Protein AF-A0A945H5Y1-F1 (afdb_monomer_lite)

Radius of gyration: 15.62 Å; chains: 1; bounding box: 34×32×43 Å

pLDDT: mean 90.94, std 7.08, range [67.0, 97.75]

Structure (mmCIF, N/CA/C/O backbone):
data_AF-A0A945H5Y1-F1
#
_entry.id   AF-A0A945H5Y1-F1
#
loop_
_atom_site.group_PDB
_atom_site.id
_atom_site.type_symbol
_atom_site.label_atom_id
_atom_site.label_alt_id
_atom_site.label_comp_id
_atom_site.label_asym_id
_atom_site.label_entity_id
_atom_site.label_seq_id
_atom_site.pdbx_PDB_ins_code
_atom_site.Cartn_x
_atom_site.Cartn_y
_atom_site.Cartn_z
_atom_site.occupancy
_atom_site.B_iso_or_equiv
_atom_site.auth_seq_id
_atom_site.auth_comp_id
_atom_site.auth_asym_id
_atom_site.auth_atom_id
_atom_site.pdbx_PDB_model_num
ATOM 1 N N . LYS A 1 1 ? -8.241 -6.121 19.447 1.00 76.56 1 LYS A N 1
ATOM 2 C CA . LYS A 1 1 ? -7.543 -5.156 18.566 1.00 76.56 1 LYS A CA 1
ATOM 3 C C . LYS A 1 1 ? -6.943 -5.940 17.412 1.00 76.56 1 LYS A C 1
ATOM 5 O O . LYS A 1 1 ? -6.157 -6.838 17.687 1.00 76.56 1 LYS A O 1
ATOM 10 N N . GLY A 1 2 ? -7.387 -5.684 16.184 1.00 92.12 2 GLY A N 1
ATOM 11 C CA . GLY A 1 2 ? -6.903 -6.369 14.980 1.00 92.12 2 GLY A CA 1
ATOM 12 C C . GLY A 1 2 ? -5.918 -5.512 14.189 1.00 92.12 2 GLY A C 1
ATOM 13 O O . GLY A 1 2 ? -5.843 -4.303 14.396 1.00 92.12 2 GLY A O 1
ATOM 14 N N . PHE A 1 3 ? -5.175 -6.133 13.278 1.00 94.75 3 PHE A N 1
ATOM 15 C CA . PHE A 1 3 ? -4.291 -5.435 12.349 1.00 94.75 3 PHE A CA 1
ATOM 16 C C . PHE A 1 3 ? -4.470 -6.010 10.948 1.00 94.75 3 PHE A C 1
ATOM 18 O O . PHE A 1 3 ? -4.433 -7.228 10.775 1.00 94.75 3 PHE A O 1
ATOM 25 N N . LEU A 1 4 ? -4.655 -5.133 9.967 1.00 92.69 4 LEU A N 1
ATOM 26 C CA . LEU A 1 4 ? -4.738 -5.488 8.559 1.00 92.69 4 LEU A CA 1
ATOM 27 C C . LEU A 1 4 ? -3.614 -4.777 7.809 1.00 92.69 4 LEU A C 1
ATOM 29 O O . LEU A 1 4 ? -3.536 -3.550 7.812 1.00 92.69 4 LEU A O 1
ATOM 33 N N . ASN A 1 5 ? -2.761 -5.557 7.151 1.00 94.94 5 ASN A N 1
ATOM 34 C CA . ASN A 1 5 ? -1.697 -5.040 6.303 1.00 94.94 5 ASN A CA 1
ATOM 35 C C . ASN A 1 5 ? -1.923 -5.464 4.858 1.00 94.94 5 ASN A C 1
ATOM 37 O O . ASN A 1 5 ? -2.001 -6.657 4.560 1.00 94.94 5 ASN A O 1
ATOM 41 N N . LEU A 1 6 ? -1.980 -4.484 3.968 1.00 93.19 6 LEU A N 1
ATOM 42 C CA . LEU A 1 6 ? -2.149 -4.664 2.536 1.00 93.19 6 LEU A CA 1
ATOM 43 C C . LEU A 1 6 ? -0.848 -4.285 1.834 1.00 93.19 6 LEU A C 1
ATOM 45 O O . LEU A 1 6 ? -0.273 -3.232 2.089 1.00 93.19 6 LEU A O 1
ATOM 49 N N . SER A 1 7 ? -0.393 -5.145 0.928 1.00 94.25 7 SER A N 1
ATOM 50 C CA . SER A 1 7 ? 0.797 -4.894 0.117 1.00 94.25 7 SER A CA 1
ATOM 51 C C . SER A 1 7 ? 0.438 -5.080 -1.349 1.00 94.25 7 SER A C 1
ATOM 53 O O . SER A 1 7 ? 0.016 -6.162 -1.764 1.00 94.25 7 SER A O 1
ATOM 55 N N . MET A 1 8 ? 0.578 -4.015 -2.134 1.00 92.56 8 MET A N 1
ATOM 56 C CA . MET A 1 8 ? 0.309 -4.011 -3.565 1.00 92.56 8 MET A CA 1
ATOM 57 C C . MET A 1 8 ? 1.619 -4.033 -4.340 1.00 92.56 8 MET A C 1
ATOM 59 O O . MET A 1 8 ? 2.476 -3.165 -4.177 1.00 92.56 8 MET A O 1
ATOM 63 N N . LYS A 1 9 ? 1.758 -5.016 -5.229 1.00 91.81 9 LYS A N 1
ATOM 64 C CA . LYS A 1 9 ? 2.890 -5.101 -6.152 1.00 91.81 9 LYS A CA 1
ATOM 65 C C . LYS A 1 9 ? 2.482 -4.554 -7.511 1.00 91.81 9 LYS A C 1
ATOM 67 O O . LYS A 1 9 ? 1.549 -5.068 -8.123 1.00 91.81 9 LYS A O 1
ATOM 72 N N . VAL A 1 10 ? 3.201 -3.550 -7.995 1.00 90.69 10 VAL A N 1
ATOM 73 C CA . VAL A 1 10 ? 2.960 -2.932 -9.304 1.00 90.69 10 VAL A CA 1
ATOM 74 C C . VAL A 1 10 ? 4.096 -3.233 -10.267 1.00 90.69 10 VAL A C 1
ATOM 76 O O . VAL A 1 10 ? 5.258 -3.327 -9.880 1.00 90.69 10 VAL A O 1
ATOM 79 N N . GLY A 1 11 ? 3.767 -3.417 -11.545 1.00 87.00 11 GLY A N 1
ATOM 80 C CA . GLY A 1 11 ? 4.787 -3.488 -12.586 1.00 87.00 11 GLY A CA 1
ATOM 81 C C . GLY A 1 11 ? 5.580 -2.184 -12.648 1.00 87.00 11 GLY A C 1
ATOM 82 O O . GLY A 1 11 ? 5.009 -1.105 -12.497 1.00 87.00 11 GLY A O 1
ATOM 83 N N . ARG A 1 12 ? 6.888 -2.300 -12.878 1.00 81.12 12 ARG A N 1
ATOM 84 C CA . ARG A 1 12 ? 7.774 -1.155 -13.091 1.00 81.12 12 ARG A CA 1
ATOM 85 C C . ARG A 1 12 ? 7.360 -0.362 -14.337 1.00 81.12 12 ARG A C 1
ATOM 87 O O . ARG A 1 12 ? 6.774 -0.923 -15.264 1.00 81.12 12 ARG A O 1
ATOM 94 N N . GLY A 1 13 ? 7.711 0.923 -14.375 1.00 83.94 13 GLY A N 1
ATOM 95 C CA . GLY A 1 13 ? 7.560 1.778 -15.562 1.00 83.94 13 GLY A CA 1
ATOM 96 C C . GLY A 1 13 ? 6.474 2.846 -15.446 1.00 83.94 13 GLY A C 1
ATOM 97 O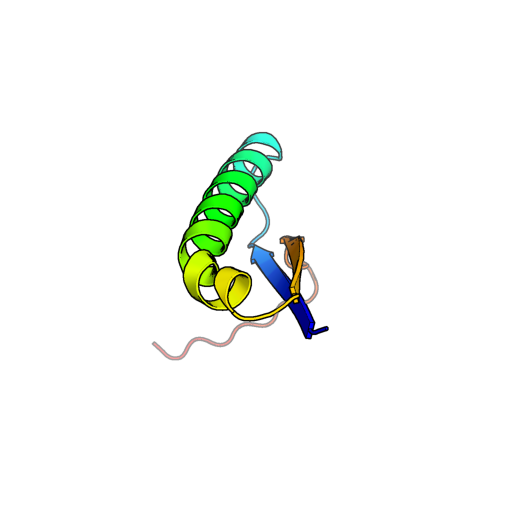 O . GLY A 1 13 ? 6.136 3.484 -16.440 1.00 83.94 13 GLY A O 1
ATOM 98 N N . ARG A 1 14 ? 5.920 3.046 -14.246 1.00 88.44 14 ARG A N 1
ATOM 99 C CA . ARG A 1 14 ? 5.074 4.200 -13.921 1.00 88.44 14 ARG A CA 1
ATOM 100 C C . ARG A 1 14 ? 5.905 5.233 -13.175 1.00 88.44 14 ARG A C 1
ATOM 102 O O . ARG A 1 14 ? 6.733 4.867 -12.344 1.00 88.44 14 ARG A O 1
ATOM 109 N N . ASP A 1 15 ? 5.682 6.507 -13.466 1.00 91.75 15 ASP A N 1
ATOM 110 C CA . ASP A 1 15 ? 6.306 7.588 -12.712 1.00 91.75 15 ASP A CA 1
ATOM 111 C C . ASP A 1 15 ? 5.795 7.633 -11.260 1.00 91.75 15 ASP A C 1
ATOM 113 O O . ASP A 1 15 ? 4.764 7.056 -10.900 1.00 91.75 15 ASP A O 1
ATOM 117 N N . GLU A 1 16 ? 6.571 8.279 -10.395 1.00 91.25 16 GLU A N 1
ATOM 118 C CA . GLU A 1 16 ? 6.247 8.430 -8.977 1.00 91.25 16 GLU A CA 1
ATOM 119 C C . GLU A 1 16 ? 4.924 9.178 -8.729 1.00 91.25 16 GLU A C 1
ATOM 121 O O . GLU A 1 16 ? 4.110 8.630 -7.982 1.00 91.25 16 GLU A O 1
ATOM 126 N N . PRO A 1 17 ? 4.629 10.322 -9.383 1.00 94.81 17 PRO A N 1
ATOM 127 C CA . PRO A 1 17 ? 3.336 10.995 -9.236 1.00 94.81 17 PRO A CA 1
ATOM 128 C C . PRO A 1 17 ? 2.136 10.088 -9.528 1.00 94.81 17 PRO A C 1
ATOM 130 O O . PRO A 1 17 ? 1.176 10.057 -8.760 1.00 94.81 17 PRO A O 1
ATOM 133 N N . THR A 1 18 ? 2.206 9.291 -10.595 1.00 94.06 18 THR A N 1
ATOM 134 C CA . THR A 1 18 ? 1.156 8.335 -10.959 1.00 94.06 18 THR A CA 1
ATOM 135 C C . THR A 1 18 ? 0.979 7.265 -9.884 1.00 94.06 18 THR A C 1
ATOM 137 O O . THR A 1 18 ? -0.150 6.916 -9.540 1.00 94.06 18 THR A O 1
ATOM 140 N N . ARG A 1 19 ? 2.077 6.736 -9.328 1.00 93.94 19 ARG A N 1
ATOM 141 C CA . ARG A 1 19 ? 2.013 5.731 -8.253 1.00 93.94 19 ARG A CA 1
ATOM 142 C C . ARG A 1 19 ? 1.418 6.298 -6.969 1.00 93.94 19 ARG A C 1
ATOM 144 O O . ARG A 1 19 ? 0.613 5.610 -6.348 1.00 93.94 19 ARG A O 1
ATOM 151 N N . ILE A 1 20 ? 1.774 7.530 -6.602 1.00 94.62 20 ILE A N 1
ATOM 152 C CA . ILE A 1 20 ? 1.197 8.226 -5.443 1.00 94.62 20 ILE A CA 1
ATOM 153 C C . ILE A 1 20 ? -0.306 8.397 -5.649 1.00 94.62 20 ILE A C 1
ATOM 155 O O . ILE A 1 20 ? -1.085 7.916 -4.832 1.00 94.62 20 ILE A O 1
ATOM 159 N N . HIS A 1 21 ? -0.716 8.969 -6.782 1.00 95.75 21 HIS A N 1
ATOM 160 C CA . HIS A 1 21 ? -2.124 9.220 -7.077 1.00 95.75 21 HIS A CA 1
ATOM 161 C C . HIS A 1 21 ? -2.975 7.939 -7.044 1.00 95.75 21 HIS A C 1
ATOM 163 O O . HIS A 1 21 ? -4.029 7.890 -6.412 1.00 95.75 21 HIS A O 1
ATOM 169 N N . VAL A 1 22 ? -2.503 6.868 -7.690 1.00 93.94 22 VAL A N 1
ATOM 170 C CA . VAL A 1 22 ? -3.208 5.577 -7.698 1.00 93.94 22 VAL A CA 1
ATOM 171 C C . VAL A 1 22 ? -3.203 4.927 -6.313 1.00 93.94 22 VAL A C 1
ATOM 173 O O . VAL A 1 22 ? -4.202 4.323 -5.925 1.00 93.94 22 VAL A O 1
ATOM 176 N N . GLY A 1 23 ? -2.105 5.047 -5.563 1.00 95.19 23 GLY A N 1
ATOM 177 C CA . GLY A 1 23 ? -2.006 4.546 -4.195 1.00 95.19 23 GLY A CA 1
ATOM 178 C C . GLY A 1 23 ? -2.988 5.236 -3.251 1.00 95.19 23 GLY A C 1
ATOM 179 O O . GLY A 1 23 ? -3.678 4.556 -2.496 1.00 95.19 23 GLY A O 1
ATOM 180 N N . GLU A 1 24 ? -3.110 6.561 -3.340 1.00 96.69 24 GLU A N 1
ATOM 181 C CA . GLU A 1 24 ? -4.088 7.351 -2.586 1.00 96.69 24 GLU A CA 1
ATOM 182 C C . GLU A 1 24 ? -5.521 6.961 -2.948 1.00 96.69 24 GLU A C 1
ATOM 184 O O . GLU A 1 24 ? -6.331 6.702 -2.059 1.00 96.69 24 GLU A O 1
ATOM 189 N N . MET A 1 25 ? -5.826 6.848 -4.244 1.00 97.12 25 MET A N 1
ATOM 190 C CA . MET A 1 25 ? -7.147 6.423 -4.711 1.00 97.12 25 MET A CA 1
ATOM 191 C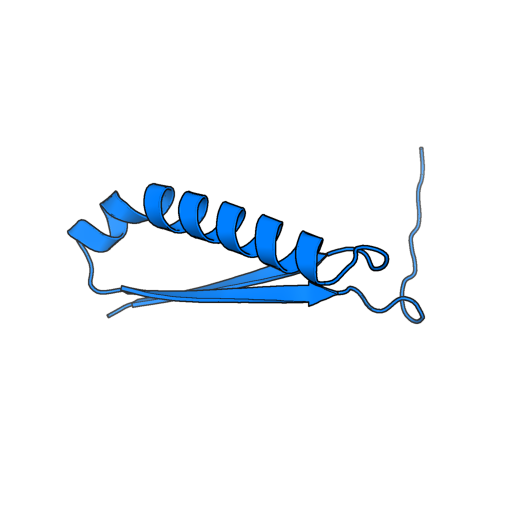 C . MET A 1 25 ? -7.510 5.028 -4.180 1.00 97.12 25 MET A C 1
ATOM 193 O O . MET A 1 25 ? -8.604 4.828 -3.656 1.00 97.12 25 MET A O 1
ATOM 197 N N . PHE A 1 26 ? -6.592 4.062 -4.279 1.00 95.88 26 PHE A N 1
ATOM 198 C CA . PHE A 1 26 ? -6.811 2.710 -3.764 1.00 95.88 26 PHE A CA 1
ATOM 199 C C . PHE A 1 26 ? -7.001 2.702 -2.245 1.00 95.88 26 PHE A C 1
ATOM 201 O O . PHE A 1 26 ? -7.858 1.985 -1.730 1.00 95.88 26 PHE A O 1
ATOM 208 N N . TRP A 1 27 ? -6.224 3.514 -1.528 1.00 96.69 27 TRP A N 1
ATOM 209 C CA . TRP A 1 27 ? -6.342 3.641 -0.084 1.00 96.69 27 TRP A CA 1
ATOM 210 C C . TRP A 1 27 ? -7.723 4.147 0.344 1.00 96.69 27 TRP A C 1
ATOM 212 O O . TRP A 1 27 ? -8.314 3.568 1.251 1.00 96.69 27 TRP A O 1
ATOM 222 N N . GLN A 1 28 ? -8.273 5.157 -0.337 1.00 97.75 28 GLN A N 1
ATOM 223 C CA . GLN A 1 28 ? -9.623 5.650 -0.036 1.00 97.75 28 GLN A CA 1
ATOM 224 C C . GLN A 1 28 ? -10.688 4.574 -0.260 1.00 97.75 28 GLN A C 1
ATOM 226 O O . GLN A 1 28 ? -11.491 4.319 0.632 1.00 97.75 28 GLN A O 1
ATOM 231 N N . ILE A 1 29 ? -10.627 3.860 -1.389 1.00 97.19 29 ILE A N 1
ATOM 232 C CA . ILE A 1 29 ? -11.545 2.746 -1.678 1.00 97.19 29 ILE A CA 1
ATOM 233 C C . ILE A 1 29 ? -11.467 1.673 -0.581 1.00 97.19 29 ILE A C 1
ATOM 235 O O . ILE A 1 29 ? -12.486 1.135 -0.150 1.00 97.19 29 ILE A O 1
ATOM 239 N N . MET A 1 30 ? -10.259 1.359 -0.104 1.00 95.94 30 MET A N 1
ATOM 240 C CA . MET A 1 30 ? -10.067 0.404 0.988 1.00 95.94 30 MET A CA 1
ATOM 241 C C . MET A 1 30 ? -10.670 0.892 2.308 1.00 95.94 30 MET A C 1
ATOM 243 O O . MET A 1 30 ? -11.277 0.090 3.015 1.00 95.94 30 MET A O 1
ATOM 247 N N . LEU A 1 31 ? -10.508 2.173 2.651 1.00 96.00 31 LEU A N 1
ATOM 248 C CA . LEU A 1 31 ? -11.098 2.750 3.860 1.00 96.00 31 LEU A CA 1
ATOM 249 C C . LEU A 1 31 ? -12.627 2.715 3.813 1.00 96.00 31 LEU A C 1
ATOM 251 O O . LEU A 1 31 ? -13.237 2.277 4.785 1.00 96.00 31 LEU A O 1
ATOM 255 N N . GLU A 1 32 ? -13.225 3.099 2.684 1.00 97.50 32 GLU A N 1
ATOM 256 C CA . GLU A 1 32 ? -14.675 3.021 2.465 1.00 97.50 32 GLU A CA 1
ATOM 257 C C . GLU A 1 32 ? -15.175 1.578 2.587 1.00 97.50 32 GLU A C 1
ATOM 259 O O . GLU A 1 32 ? -16.151 1.298 3.277 1.00 97.50 32 GLU A O 1
ATOM 264 N N . HIS A 1 33 ? -14.467 0.626 1.976 1.00 96.50 33 HIS A N 1
ATOM 265 C CA . HIS A 1 33 ? -14.848 -0.782 2.039 1.00 96.50 33 HIS A CA 1
ATOM 266 C C . HIS A 1 33 ? -14.769 -1.365 3.461 1.00 96.50 33 HIS A C 1
ATOM 268 O O . HIS A 1 33 ? -15.564 -2.232 3.823 1.00 96.50 33 HIS A O 1
ATOM 274 N N . LEU A 1 34 ? -13.806 -0.909 4.265 1.00 95.44 34 LEU A N 1
ATOM 275 C CA . LEU A 1 34 ? -13.568 -1.406 5.621 1.00 95.44 34 LEU A CA 1
ATOM 276 C C . LEU A 1 34 ? -14.321 -0.625 6.702 1.00 95.44 34 LEU A C 1
ATOM 278 O O . LEU A 1 34 ? -14.277 -1.032 7.864 1.00 95.44 34 LEU A O 1
ATOM 282 N N . GLU A 1 35 ? -15.022 0.454 6.353 1.00 96.31 35 GLU A N 1
ATOM 283 C CA . GLU A 1 35 ? -15.789 1.271 7.297 1.00 96.31 35 GLU A CA 1
ATOM 284 C C . GLU A 1 35 ? -16.728 0.434 8.190 1.00 96.31 35 GLU A C 1
ATOM 286 O O . GLU A 1 35 ? -16.641 0.582 9.414 1.00 96.31 35 GLU A O 1
ATOM 291 N N . PRO A 1 36 ? -17.532 -0.522 7.667 1.00 96.12 36 PRO A N 1
ATOM 292 C CA . PRO A 1 36 ? -18.422 -1.319 8.514 1.00 96.12 36 PRO A CA 1
ATOM 293 C C . PRO A 1 36 ? -17.661 -2.165 9.545 1.00 96.12 36 PRO A C 1
ATOM 295 O O . PRO A 1 36 ? -18.091 -2.305 10.686 1.00 96.12 36 PRO A O 1
ATOM 298 N N . LEU A 1 37 ? -16.489 -2.691 9.172 1.00 94.44 37 LEU A N 1
ATOM 299 C CA . LEU A 1 37 ? -15.641 -3.468 10.076 1.00 94.44 37 LEU A CA 1
ATOM 300 C C . LEU A 1 37 ? -15.048 -2.582 11.181 1.00 94.44 37 LEU A C 1
ATOM 302 O O . LEU A 1 37 ? -14.991 -2.989 12.342 1.00 94.44 37 LEU A O 1
ATOM 306 N N . MET A 1 38 ? -14.600 -1.375 10.825 1.00 94.19 38 MET A N 1
ATOM 307 C CA . MET A 1 38 ? -14.022 -0.414 11.769 1.00 94.19 38 MET A CA 1
ATOM 308 C C . MET A 1 38 ? -15.057 0.148 12.750 1.00 94.19 38 MET A C 1
ATOM 310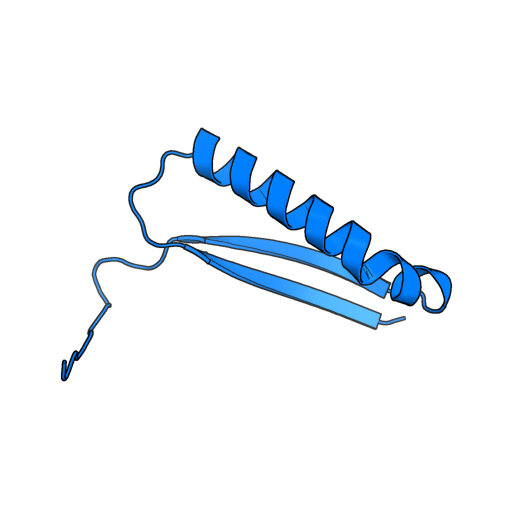 O O . MET A 1 38 ? -14.685 0.548 13.853 1.00 94.19 38 MET A O 1
ATOM 314 N N . ALA A 1 39 ? -16.340 0.151 12.374 1.00 96.38 39 ALA A N 1
ATOM 315 C CA . ALA A 1 39 ? -17.434 0.559 13.252 1.00 96.38 39 ALA A CA 1
ATOM 316 C C . ALA A 1 39 ? -17.657 -0.424 14.416 1.00 96.38 39 ALA A C 1
ATOM 318 O O . ALA A 1 39 ? -18.008 -0.006 15.519 1.00 96.38 39 ALA A O 1
ATOM 319 N N . GLU A 1 40 ? -17.426 -1.720 14.195 1.00 97.00 40 GLU A N 1
ATOM 320 C CA . GLU A 1 40 ? -17.651 -2.769 15.198 1.00 97.00 40 GLU A CA 1
ATOM 321 C C . GLU A 1 40 ? -16.380 -3.154 15.969 1.00 97.00 40 GLU A C 1
ATOM 323 O O . GLU A 1 40 ? -16.444 -3.538 17.140 1.00 97.00 40 GLU A O 1
ATOM 328 N N . TYR A 1 41 ? -15.208 -3.047 15.335 1.00 95.25 41 TYR A N 1
ATOM 329 C CA . TYR A 1 41 ? -13.955 -3.551 15.888 1.00 95.25 41 TYR A CA 1
ATOM 330 C C . TYR A 1 41 ? -12.835 -2.516 15.815 1.00 95.25 41 TYR A C 1
ATOM 332 O O . TYR A 1 41 ? -12.568 -1.910 14.782 1.00 95.25 41 TYR A O 1
ATOM 340 N N . SER A 1 42 ? -12.061 -2.396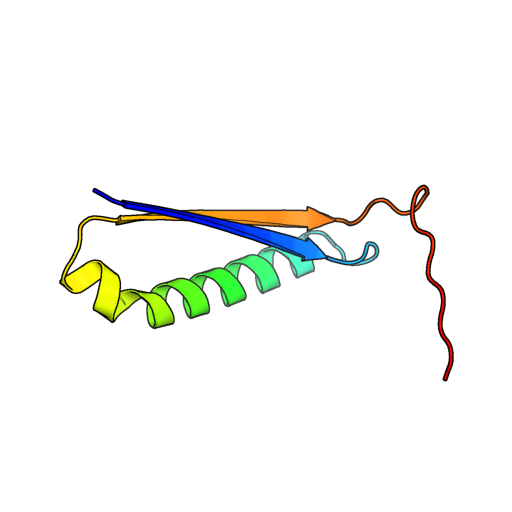 16.898 1.00 95.00 42 SER A N 1
ATOM 341 C CA . SER A 1 42 ? -10.814 -1.627 16.863 1.00 95.00 42 SER A CA 1
ATOM 342 C C . SER A 1 42 ? -9.755 -2.360 16.037 1.00 95.00 42 SER A C 1
ATOM 344 O O . SER A 1 42 ? -9.130 -3.320 16.517 1.00 95.00 42 SER A O 1
ATOM 346 N N . VAL A 1 43 ? -9.534 -1.887 14.815 1.00 95.31 43 VAL A N 1
ATOM 347 C CA . VAL A 1 43 ? -8.525 -2.399 13.885 1.00 95.31 43 VAL A CA 1
ATOM 348 C C . VAL A 1 43 ? -7.555 -1.297 13.464 1.00 95.31 43 VAL A C 1
ATOM 350 O O . VAL A 1 43 ? -7.922 -0.131 13.362 1.00 95.31 43 VAL A O 1
ATOM 353 N N . THR A 1 44 ? -6.300 -1.668 13.233 1.00 95.50 44 THR A N 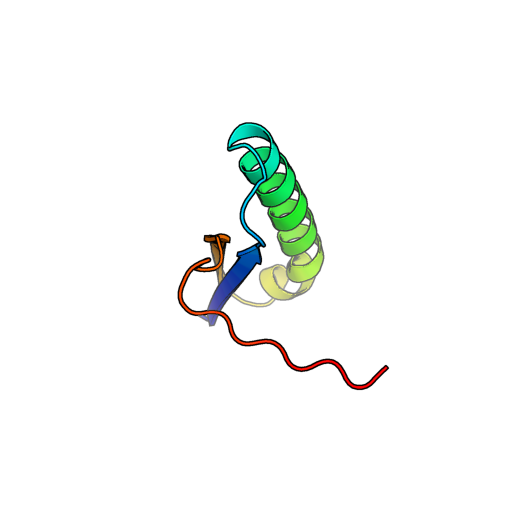1
ATOM 354 C CA . THR A 1 44 ? -5.290 -0.797 12.623 1.00 95.50 44 THR A CA 1
ATOM 355 C C . THR A 1 44 ? -5.051 -1.254 11.191 1.00 95.50 44 THR A C 1
ATOM 357 O O . THR A 1 44 ? -4.864 -2.446 10.948 1.00 95.50 44 THR A O 1
ATOM 360 N N . LEU A 1 45 ? -5.051 -0.309 10.256 1.00 95.50 45 LEU A N 1
ATOM 361 C CA . LEU A 1 45 ? -4.883 -0.569 8.831 1.00 95.50 45 LEU A CA 1
ATOM 362 C C . LEU A 1 45 ? -3.535 -0.019 8.351 1.00 95.50 45 LEU A C 1
ATOM 364 O O . LEU A 1 45 ? -3.131 1.072 8.746 1.00 95.50 45 LEU A O 1
ATOM 368 N N . SER A 1 46 ? -2.854 -0.774 7.497 1.00 96.12 46 SER A N 1
ATOM 369 C CA . SER A 1 46 ? -1.593 -0.397 6.857 1.00 96.12 46 SER A CA 1
ATOM 370 C C . SER A 1 46 ? -1.637 -0.785 5.384 1.00 96.12 46 SER A C 1
ATOM 372 O O . SER A 1 46 ? -2.101 -1.875 5.043 1.00 96.12 46 SER A O 1
ATOM 374 N N . TYR A 1 47 ? -1.148 0.096 4.517 1.00 96.81 47 TYR A N 1
ATOM 375 C CA . TYR A 1 47 ? -1.045 -0.138 3.083 1.00 96.81 47 TYR A CA 1
ATOM 376 C C . TYR A 1 47 ? 0.326 0.290 2.572 1.00 96.81 47 TYR A C 1
ATOM 378 O O . TYR A 1 47 ? 0.808 1.377 2.883 1.00 96.81 47 TYR A O 1
ATOM 386 N N . GLU A 1 48 ? 0.934 -0.561 1.752 1.00 95.62 48 GLU A N 1
ATOM 387 C CA . GLU A 1 48 ? 2.164 -0.25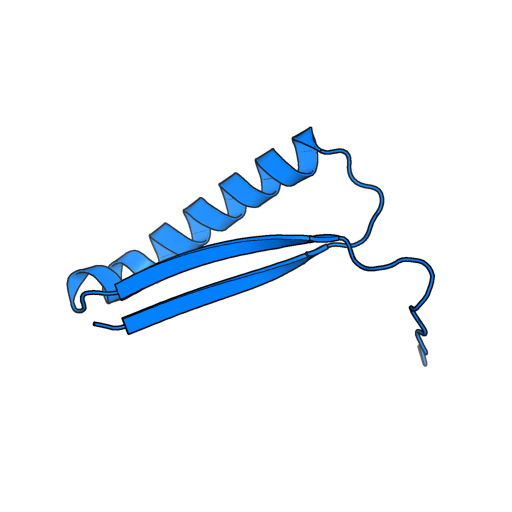1 1.036 1.00 95.62 48 GLU A CA 1
ATOM 388 C C . GLU A 1 48 ? 2.067 -0.647 -0.441 1.00 95.62 48 GLU A C 1
ATOM 390 O O . GLU A 1 48 ? 1.478 -1.669 -0.803 1.00 95.62 48 GLU A O 1
ATOM 395 N N . MET A 1 49 ? 2.708 0.146 -1.300 1.00 94.19 49 MET A N 1
ATOM 396 C CA . MET A 1 49 ? 2.867 -0.147 -2.720 1.00 94.19 49 MET A CA 1
ATOM 397 C C . MET A 1 49 ? 4.350 -0.330 -3.041 1.00 94.19 49 MET A C 1
ATOM 399 O O . MET A 1 49 ? 5.179 0.503 -2.681 1.00 94.19 49 MET A O 1
ATOM 403 N N . ARG A 1 50 ? 4.691 -1.418 -3.737 1.00 91.62 50 ARG A N 1
ATOM 404 C CA . ARG A 1 50 ? 6.066 -1.736 -4.145 1.00 91.62 50 ARG A CA 1
ATOM 405 C C . ARG A 1 50 ? 6.128 -2.085 -5.624 1.00 91.62 50 ARG A C 1
ATOM 407 O O . ARG A 1 50 ? 5.254 -2.777 -6.145 1.00 91.62 50 ARG A O 1
ATOM 414 N N . GLU A 1 51 ? 7.182 -1.646 -6.300 1.00 89.81 51 GLU A N 1
ATOM 415 C CA . GLU A 1 51 ? 7.458 -2.087 -7.668 1.00 89.81 51 GLU A CA 1
ATOM 416 C C . GLU A 1 51 ? 8.003 -3.519 -7.696 1.00 89.81 51 GLU A C 1
ATOM 418 O O . GLU A 1 51 ? 8.737 -3.952 -6.807 1.00 89.81 51 GLU A O 1
ATOM 423 N N . LEU A 1 52 ? 7.623 -4.265 -8.732 1.00 87.94 52 LEU A N 1
ATOM 424 C CA . LEU A 1 52 ? 8.155 -5.589 -9.022 1.00 87.94 52 LEU A CA 1
ATOM 425 C C . LEU A 1 52 ? 9.596 -5.485 -9.529 1.00 87.94 52 LEU A C 1
ATOM 427 O O . LEU A 1 52 ? 9.893 -4.671 -10.403 1.00 87.94 52 LEU A O 1
ATOM 431 N N . GLU A 1 53 ? 10.451 -6.376 -9.029 1.00 82.25 53 GLU A N 1
ATOM 432 C CA . GLU A 1 53 ? 11.819 -6.534 -9.519 1.00 82.25 53 GLU A CA 1
ATOM 433 C C . GLU A 1 53 ? 11.809 -6.955 -10.994 1.00 82.25 53 GLU A C 1
ATOM 435 O O . GLU A 1 53 ? 11.102 -7.883 -11.396 1.00 82.25 53 GLU A O 1
ATOM 440 N N . GLU A 1 54 ? 12.600 -6.262 -11.807 1.00 74.56 54 GLU A N 1
ATOM 441 C CA . GLU A 1 54 ? 12.618 -6.464 -13.255 1.00 74.56 54 GLU A CA 1
ATOM 442 C C . GLU A 1 54 ? 13.517 -7.639 -13.642 1.00 74.56 54 GLU A C 1
ATOM 444 O O . GLU A 1 54 ? 13.210 -8.394 -14.563 1.00 74.56 54 GLU A O 1
ATOM 449 N N . LYS A 1 55 ? 14.620 -7.820 -12.909 1.00 75.81 55 LYS A N 1
ATOM 450 C CA . LYS A 1 55 ? 15.695 -8.740 -13.297 1.00 75.81 55 LYS A CA 1
ATOM 451 C C . LYS A 1 55 ? 15.463 -10.189 -12.875 1.00 75.81 55 LYS A C 1
ATOM 453 O O . LYS A 1 55 ? 16.100 -11.085 -13.417 1.00 75.81 55 LYS A O 1
ATOM 458 N N . VAL A 1 56 ? 14.562 -10.431 -11.925 1.00 78.19 56 VAL A N 1
ATOM 459 C CA . VAL A 1 56 ? 14.277 -11.769 -11.377 1.00 78.19 56 VAL A CA 1
ATOM 460 C C . VAL A 1 56 ? 12.799 -12.105 -11.584 1.00 78.19 56 VAL A C 1
ATOM 462 O O . VAL A 1 56 ? 12.057 -12.383 -10.644 1.00 78.19 56 VAL A O 1
ATOM 465 N N . LYS A 1 57 ? 12.346 -12.031 -12.841 1.00 78.81 57 LYS A N 1
ATOM 466 C CA . LYS A 1 57 ? 10.962 -12.328 -13.228 1.00 78.81 57 LYS A CA 1
ATOM 467 C C . LYS A 1 57 ? 10.923 -13.321 -14.387 1.00 78.81 57 LYS A C 1
ATOM 469 O O . LYS A 1 57 ? 11.219 -12.974 -15.525 1.00 78.81 57 LYS A O 1
ATOM 474 N N . PHE A 1 58 ? 10.473 -14.539 -14.105 1.00 82.69 58 PHE A N 1
ATOM 475 C CA . PHE A 1 58 ? 10.249 -15.583 -15.105 1.00 82.69 58 PHE A CA 1
ATOM 476 C C . PHE A 1 58 ? 8.743 -15.752 -15.306 1.00 82.69 58 PHE A C 1
ATOM 478 O O . PHE A 1 58 ? 8.022 -16.020 -14.349 1.00 82.69 58 PHE A O 1
ATOM 485 N N . ASN A 1 59 ? 8.251 -15.566 -16.531 1.00 82.56 59 ASN A N 1
ATOM 486 C CA . ASN A 1 59 ? 6.839 -15.771 -16.858 1.00 82.56 59 ASN A CA 1
ATOM 487 C C . ASN A 1 59 ? 6.741 -16.868 -17.918 1.00 82.56 59 ASN A C 1
ATOM 489 O O . ASN A 1 59 ? 7.445 -16.803 -18.921 1.00 82.56 59 ASN A O 1
ATOM 493 N N . SER A 1 60 ? 5.842 -17.829 -17.720 1.00 83.69 60 SER A N 1
ATOM 494 C CA . SER A 1 60 ? 5.409 -18.756 -18.765 1.00 83.69 60 SER A CA 1
ATOM 495 C C . SER A 1 60 ? 3.976 -18.403 -19.148 1.00 83.69 60 SER A C 1
ATOM 497 O O . SER A 1 60 ? 3.148 -18.151 -18.270 1.00 83.69 60 SER A O 1
ATOM 499 N N . ARG A 1 61 ? 3.693 -18.328 -20.448 1.00 81.38 61 ARG A N 1
ATOM 500 C CA . ARG A 1 61 ? 2.342 -18.144 -20.990 1.00 81.38 61 ARG A CA 1
ATOM 501 C C . ARG A 1 61 ? 2.070 -19.284 -21.960 1.00 81.38 61 ARG A C 1
ATOM 503 O O . ARG A 1 61 ? 2.940 -19.625 -22.753 1.00 81.38 61 ARG A O 1
ATOM 510 N N . ASN A 1 62 ? 0.887 -19.872 -21.862 1.00 77.12 62 ASN A N 1
ATOM 511 C CA . ASN A 1 62 ? 0.447 -21.021 -22.655 1.00 77.12 62 ASN A CA 1
ATOM 512 C C . ASN A 1 62 ? -0.855 -20.728 -23.422 1.00 77.12 62 ASN A C 1
ATOM 514 O O . ASN A 1 62 ? -1.656 -21.634 -23.642 1.00 77.12 62 ASN A O 1
ATOM 518 N N . PHE A 1 63 ? -1.050 -19.464 -23.794 1.00 67.00 63 PHE A N 1
ATOM 519 C CA . PHE A 1 63 ? -2.121 -18.974 -24.653 1.00 67.00 63 PHE A CA 1
ATOM 520 C C . PHE A 1 63 ? -1.535 -18.050 -25.718 1.00 67.00 63 PHE A C 1
ATOM 522 O O . PHE A 1 63 ? -0.526 -17.371 -25.403 1.00 67.00 63 PHE A O 1
#

Sequence (63 aa):
KGFLNLSMKVGRGRDEPTRIHVGEMFWQIMLEHLEPLMAEYSVTLSYEMRELEEKVKFNSRNF

Secondary structure (DSSP, 8-state):
-EEEEEEEEE-S---HHHHHHHHHHHHHHHHHHHHHHHHHS-EEEEEEEEEPPSSS-------

Foldseek 3Di:
DEEEEEEAEDEPDDDPVVVVVVQVVVVVVVCVVCVVVVVVDPYHYYYDYDYDDDPPDDDDDDD